Protein AF-A0A1G0R3U3-F1 (afdb_monomer)

Sequence (97 aa):
MKITVPPGVERD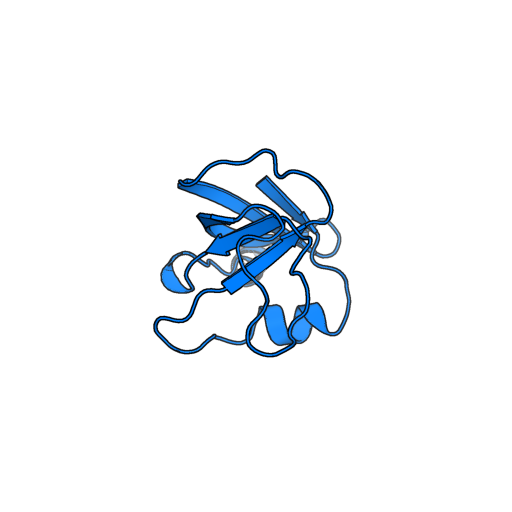HFWDEPPEGSWEFWAFRWPVKAKVGDTIYFFCSRKLIAKAIIERIDLPGKSSCERTGKYKNSWKVFWKPESFVDMRQQAEFNLNV

Radius of gyration: 14.21 Å; Cα contacts (8 Å, |Δi|>4): 161; chains: 1; bounding box: 33×25×42 Å

Structure (mmCIF, N/CA/C/O backbone):
data_AF-A0A1G0R3U3-F1
#
_entry.id   AF-A0A1G0R3U3-F1
#
loop_
_atom_site.group_PDB
_atom_site.id
_atom_site.type_symbol
_atom_site.label_atom_id
_atom_site.label_alt_id
_atom_site.label_comp_id
_atom_site.label_asym_id
_atom_site.label_entity_id
_atom_site.label_seq_id
_atom_site.pdbx_PDB_ins_code
_atom_site.Cartn_x
_atom_site.Cartn_y
_atom_site.Cartn_z
_atom_site.occupancy
_atom_site.B_iso_or_equiv
_atom_site.auth_seq_id
_atom_site.auth_comp_id
_atom_site.auth_asym_id
_atom_site.auth_atom_id
_atom_site.pdbx_PDB_model_num
ATOM 1 N N . MET A 1 1 ? -3.538 8.502 1.869 1.00 88.38 1 MET A N 1
ATOM 2 C CA . MET A 1 1 ? -4.008 7.863 0.615 1.00 88.38 1 MET A CA 1
ATOM 3 C C . MET A 1 1 ? -5.075 6.812 0.919 1.00 88.38 1 MET A C 1
ATOM 5 O O . MET A 1 1 ? -4.969 6.182 1.958 1.00 88.38 1 MET A O 1
ATOM 9 N N . LYS A 1 2 ? -6.088 6.605 0.061 1.00 88.88 2 LYS A N 1
ATOM 10 C CA . LYS A 1 2 ? -7.113 5.553 0.247 1.00 88.88 2 LYS A CA 1
ATOM 11 C C . LYS A 1 2 ? -6.975 4.464 -0.820 1.00 88.88 2 LYS A C 1
ATOM 13 O O . LYS A 1 2 ? -6.880 4.797 -1.999 1.00 88.88 2 LYS A O 1
ATOM 18 N N . ILE A 1 3 ? -7.004 3.198 -0.414 1.00 88.12 3 ILE A N 1
ATOM 19 C CA . ILE A 1 3 ? -6.993 2.022 -1.294 1.00 88.12 3 ILE A CA 1
ATOM 20 C C . ILE A 1 3 ? -8.254 1.213 -1.014 1.00 88.12 3 ILE A C 1
ATOM 22 O O . ILE A 1 3 ? -8.575 0.951 0.141 1.00 88.12 3 ILE A O 1
ATOM 26 N N . THR A 1 4 ? -8.976 0.824 -2.064 1.00 86.56 4 THR A N 1
ATOM 27 C CA . THR A 1 4 ? -10.073 -0.143 -1.935 1.00 86.56 4 THR A CA 1
ATOM 28 C C . THR A 1 4 ? -9.519 -1.525 -2.241 1.00 86.56 4 THR A C 1
ATOM 30 O O . THR A 1 4 ? -9.074 -1.757 -3.361 1.00 86.56 4 THR A O 1
ATOM 33 N N . VAL A 1 5 ? -9.540 -2.411 -1.248 1.00 83.25 5 VAL A N 1
ATOM 34 C CA . VAL A 1 5 ? -9.167 -3.820 -1.389 1.00 83.25 5 VAL A CA 1
ATOM 35 C C . VAL A 1 5 ? -10.365 -4.558 -2.001 1.00 83.25 5 VAL A C 1
ATOM 37 O O . VAL A 1 5 ? -11.440 -4.565 -1.382 1.00 83.25 5 VAL A O 1
ATOM 40 N N . PRO A 1 6 ? -10.239 -5.127 -3.215 1.00 77.00 6 PRO A N 1
ATOM 41 C CA . PRO A 1 6 ? -11.335 -5.829 -3.871 1.00 77.00 6 PRO A CA 1
ATOM 42 C C . PRO A 1 6 ? -11.786 -7.058 -3.069 1.00 77.00 6 PRO A C 1
ATOM 44 O O . PRO A 1 6 ? -10.969 -7.711 -2.418 1.00 77.00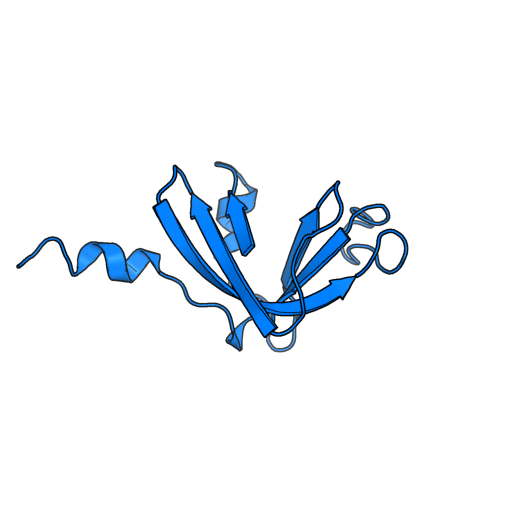 6 PRO A O 1
ATOM 47 N N . PRO A 1 7 ? -13.082 -7.411 -3.098 1.00 66.06 7 PRO A N 1
ATOM 48 C CA . PRO A 1 7 ? -13.526 -8.703 -2.590 1.00 66.06 7 PRO A CA 1
ATOM 49 C C . PRO A 1 7 ? -13.001 -9.830 -3.505 1.00 66.06 7 PRO A C 1
ATOM 51 O O . PRO A 1 7 ? -13.312 -9.837 -4.694 1.00 66.06 7 PRO A O 1
ATOM 54 N N . GLY A 1 8 ? -12.209 -10.770 -2.972 1.00 65.88 8 GLY A N 1
ATOM 55 C CA . GLY A 1 8 ? -11.660 -11.915 -3.719 1.00 65.88 8 GLY A CA 1
ATOM 56 C C . GLY A 1 8 ? -10.315 -12.418 -3.176 1.00 65.88 8 GLY A C 1
ATOM 57 O O . GLY A 1 8 ? -9.950 -12.082 -2.056 1.00 65.88 8 GLY A O 1
ATOM 58 N N . VAL A 1 9 ? -9.566 -13.173 -3.993 1.00 54.06 9 VAL A N 1
ATOM 59 C CA . VAL A 1 9 ? -8.273 -13.833 -3.661 1.00 54.06 9 VAL A CA 1
ATOM 60 C C . VAL A 1 9 ? -7.218 -12.867 -3.104 1.00 54.06 9 VAL A C 1
ATOM 62 O O . VAL A 1 9 ? -6.394 -13.231 -2.271 1.00 54.06 9 VAL A O 1
ATOM 65 N N . GLU A 1 10 ? -7.254 -11.607 -3.534 1.00 57.31 10 GLU A N 1
ATOM 66 C CA . GLU A 1 10 ? -6.365 -10.555 -3.031 1.00 57.31 10 GLU A CA 1
ATOM 67 C C . GLU A 1 10 ? -6.594 -10.284 -1.543 1.00 57.31 10 GLU A C 1
ATOM 69 O O . GLU A 1 10 ? -5.657 -9.904 -0.861 1.00 57.31 10 GLU A O 1
ATOM 74 N N . ARG A 1 11 ? -7.807 -10.525 -1.026 1.00 59.44 11 ARG A N 1
ATOM 75 C CA . ARG A 1 11 ? -8.126 -10.417 0.400 1.00 59.44 11 ARG A CA 1
ATOM 76 C C . ARG A 1 11 ? -7.506 -11.545 1.211 1.00 59.44 11 ARG A C 1
ATOM 78 O O . ARG A 1 11 ? -7.129 -11.274 2.341 1.00 59.44 11 ARG A O 1
ATOM 85 N N . ASP A 1 12 ? -7.425 -12.759 0.676 1.00 61.53 12 ASP A N 1
ATOM 86 C CA . ASP A 1 12 ? -6.920 -13.909 1.434 1.00 61.53 12 ASP A CA 1
ATOM 87 C C . ASP A 1 12 ? -5.430 -13.723 1.731 1.00 61.53 12 ASP A C 1
ATOM 89 O O . ASP A 1 12 ? -5.026 -13.800 2.884 1.00 61.53 12 ASP A O 1
ATOM 93 N N . HIS A 1 13 ? -4.654 -13.301 0.728 1.00 67.56 13 HIS A N 1
ATOM 94 C CA . HIS A 1 13 ? -3.233 -12.988 0.907 1.00 67.56 13 HIS A CA 1
ATOM 95 C C . HIS A 1 13 ? -2.952 -11.638 1.569 1.00 67.56 13 HIS A C 1
ATOM 97 O O . HIS A 1 13 ? -1.860 -11.430 2.081 1.00 67.56 13 HIS A O 1
ATOM 103 N N . PHE A 1 14 ? -3.910 -10.706 1.576 1.00 72.19 14 PHE A N 1
ATOM 104 C CA . PHE A 1 14 ? -3.723 -9.393 2.206 1.00 72.19 14 PHE A CA 1
ATOM 105 C C . PHE A 1 14 ? -3.511 -9.478 3.724 1.00 72.19 14 PHE A C 1
ATOM 107 O O . PHE A 1 14 ? -3.005 -8.533 4.324 1.00 72.19 14 PHE A O 1
ATOM 114 N N . TRP A 1 15 ? -3.935 -10.581 4.344 1.00 74.44 15 TRP A N 1
ATOM 115 C CA . TRP A 1 15 ? -3.789 -10.816 5.780 1.00 74.44 15 TRP A CA 1
ATOM 116 C C . TRP A 1 15 ? -2.657 -11.771 6.131 1.00 74.44 15 TRP A C 1
ATOM 118 O O . TRP A 1 15 ? -2.398 -11.952 7.319 1.00 74.44 15 TRP A O 1
ATOM 128 N N . ASP A 1 16 ? -2.023 -12.389 5.134 1.00 77.31 16 ASP A N 1
ATOM 129 C CA . ASP A 1 16 ? -0.889 -13.267 5.375 1.00 77.31 16 ASP A CA 1
ATOM 130 C C . ASP A 1 16 ? 0.276 -12.414 5.876 1.00 77.31 16 ASP A C 1
ATOM 132 O O . ASP A 1 16 ? 0.630 -11.404 5.264 1.00 77.31 16 ASP A O 1
ATOM 136 N N . GLU A 1 17 ? 0.865 -12.812 7.003 1.00 71.56 17 GLU A N 1
ATOM 137 C CA . GLU A 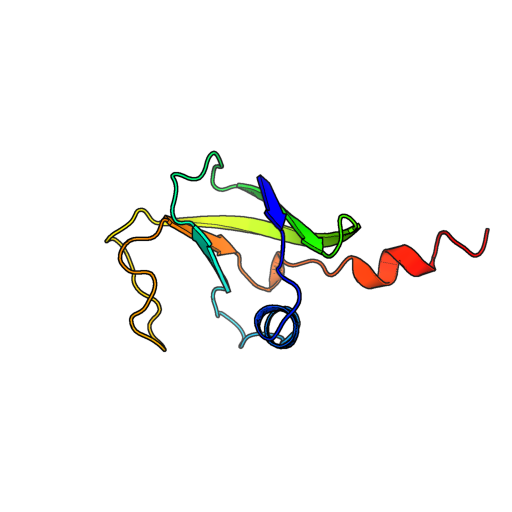1 17 ? 2.062 -12.154 7.506 1.00 71.56 17 GLU A CA 1
ATOM 138 C C . GLU A 1 17 ? 3.216 -12.448 6.541 1.00 71.56 17 GLU A C 1
ATOM 140 O O . GLU A 1 17 ? 3.563 -13.616 6.317 1.00 71.56 17 GLU A O 1
ATOM 145 N N . PRO A 1 18 ? 3.791 -11.417 5.907 1.00 74.00 18 PRO A N 1
ATOM 146 C CA . PRO A 1 18 ? 4.855 -11.636 4.955 1.00 74.00 18 PRO A CA 1
ATOM 147 C C . PRO A 1 18 ? 6.167 -11.911 5.719 1.00 74.00 18 PRO A C 1
ATOM 149 O O . PRO A 1 18 ? 6.305 -11.519 6.880 1.00 74.00 18 PRO A O 1
ATOM 152 N N . PRO A 1 19 ? 7.157 -12.583 5.103 1.00 74.44 19 PRO A N 1
ATOM 153 C CA . PRO A 1 19 ? 8.418 -12.904 5.769 1.00 74.44 19 PRO A CA 1
ATOM 154 C C . PRO A 1 19 ? 9.118 -11.664 6.340 1.00 74.44 19 PRO A C 1
ATOM 156 O O . PRO A 1 19 ? 9.047 -10.581 5.756 1.00 74.44 19 PRO A O 1
ATOM 159 N N . GLU A 1 20 ? 9.847 -11.819 7.443 1.00 71.75 20 GLU A N 1
ATOM 160 C CA . GLU A 1 20 ? 10.571 -10.709 8.070 1.00 71.75 20 GLU A CA 1
ATOM 161 C C . GLU A 1 20 ? 11.533 -10.028 7.074 1.00 71.75 20 GLU A C 1
ATOM 163 O O . GLU A 1 20 ? 12.234 -10.685 6.299 1.00 71.75 20 GLU A O 1
ATOM 168 N N . GLY A 1 21 ? 11.532 -8.691 7.050 1.00 73.00 21 GLY A N 1
ATOM 169 C CA . GLY A 1 21 ? 12.342 -7.894 6.121 1.00 73.00 21 GLY A CA 1
ATOM 170 C C . GLY A 1 21 ? 11.813 -7.819 4.681 1.00 73.00 21 GLY A C 1
ATOM 171 O O . GLY A 1 21 ? 12.434 -7.165 3.835 1.00 73.00 21 GLY A O 1
ATOM 172 N N . SER A 1 22 ? 10.672 -8.446 4.383 1.00 79.81 22 SER A N 1
ATOM 173 C CA . SER A 1 22 ? 9.997 -8.294 3.093 1.00 79.81 22 SER A CA 1
ATOM 174 C C . SER A 1 22 ? 9.323 -6.924 2.953 1.00 79.81 22 SER A C 1
ATOM 176 O O . SER A 1 22 ? 9.077 -6.207 3.922 1.00 79.81 22 SER A O 1
ATOM 178 N N . TRP A 1 23 ? 9.069 -6.526 1.708 1.00 84.00 23 TRP A N 1
ATOM 179 C CA . TRP A 1 23 ? 8.356 -5.294 1.385 1.00 84.00 23 TRP A CA 1
ATOM 180 C C . TRP A 1 23 ? 7.036 -5.657 0.732 1.00 84.00 23 TRP A C 1
ATOM 182 O O . TRP A 1 23 ? 7.021 -6.322 -0.305 1.00 84.00 23 TRP A O 1
ATOM 192 N N . GLU A 1 24 ? 5.954 -5.126 1.276 1.00 89.12 24 GLU A N 1
ATOM 193 C CA . GLU A 1 24 ? 4.636 -5.251 0.677 1.00 89.12 24 GLU A CA 1
ATOM 194 C C . GLU A 1 24 ? 4.373 -4.082 -0.263 1.00 89.12 24 GLU A C 1
ATOM 196 O O . GLU A 1 24 ? 4.928 -2.988 -0.101 1.00 89.12 24 GLU A O 1
ATOM 201 N N . PHE A 1 25 ? 3.546 -4.304 -1.288 1.00 89.81 25 PHE A N 1
ATOM 202 C CA . PHE A 1 25 ? 3.216 -3.244 -2.231 1.00 89.81 25 PHE A CA 1
ATOM 203 C C . PHE A 1 25 ? 1.815 -3.334 -2.809 1.00 89.81 25 PHE A C 1
ATOM 205 O O . PHE A 1 25 ? 1.249 -4.404 -3.011 1.00 89.81 25 PHE A O 1
ATOM 212 N N . TRP A 1 26 ? 1.305 -2.168 -3.198 1.00 89.00 26 TRP A N 1
ATOM 213 C CA . TRP A 1 26 ? 0.119 -2.050 -4.030 1.00 89.00 26 TRP A CA 1
ATOM 214 C C . TRP A 1 26 ? 0.483 -1.391 -5.354 1.00 89.00 26 TRP A C 1
ATOM 216 O O . TRP A 1 26 ? 1.140 -0.345 -5.388 1.00 89.00 26 TRP A O 1
ATOM 226 N N . ALA A 1 27 ? 0.063 -2.012 -6.455 1.00 89.00 27 ALA A N 1
ATOM 227 C CA . ALA A 1 27 ? 0.292 -1.500 -7.798 1.00 89.00 27 ALA A CA 1
ATOM 228 C C . ALA A 1 27 ? -0.896 -0.659 -8.286 1.00 89.00 27 ALA A C 1
ATOM 230 O O . ALA A 1 27 ? -2.057 -1.037 -8.143 1.00 89.00 27 ALA A O 1
ATOM 231 N N . PHE A 1 28 ? -0.600 0.469 -8.926 1.00 88.12 28 PHE A N 1
ATOM 232 C CA . PHE A 1 28 ? -1.573 1.385 -9.503 1.00 88.12 28 PHE A CA 1
ATOM 233 C C . PHE A 1 28 ? -1.310 1.573 -10.990 1.00 88.12 28 PHE A C 1
ATOM 235 O O . PHE A 1 28 ? -0.176 1.759 -11.438 1.00 88.12 28 PHE A O 1
ATOM 242 N N . ARG A 1 29 ? -2.394 1.580 -11.765 1.00 85.62 29 ARG A N 1
ATOM 243 C CA . ARG A 1 29 ? -2.354 1.917 -13.191 1.00 85.62 29 ARG A CA 1
ATOM 244 C C . ARG A 1 29 ? -2.049 3.400 -13.432 1.00 85.62 29 ARG A C 1
ATOM 246 O O . ARG A 1 29 ? -1.443 3.736 -14.442 1.00 85.62 29 ARG A O 1
ATOM 253 N N . TRP A 1 30 ? -2.470 4.272 -12.519 1.00 87.31 30 TRP A N 1
ATOM 254 C CA . TRP A 1 30 ? -2.390 5.727 -12.656 1.00 87.31 30 TRP A CA 1
ATOM 255 C C . TRP A 1 30 ? 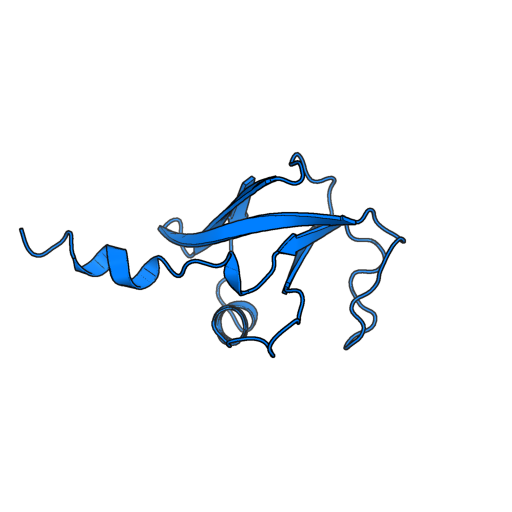-1.393 6.335 -11.663 1.00 87.31 30 TRP A C 1
ATOM 257 O O . TRP A 1 30 ? -1.111 5.701 -10.642 1.00 87.31 30 TRP A O 1
ATOM 267 N N . PRO A 1 31 ? -0.888 7.558 -11.922 1.00 86.81 31 PRO A N 1
ATOM 268 C CA . PRO A 1 31 ? -0.019 8.261 -10.989 1.00 86.81 31 PRO A CA 1
ATOM 269 C C . PRO A 1 31 ? -0.632 8.394 -9.598 1.00 86.81 31 PRO A C 1
ATOM 271 O O . PRO A 1 31 ? -1.771 8.839 -9.433 1.00 86.81 31 PRO A O 1
ATOM 274 N N . VAL A 1 32 ? 0.151 8.015 -8.592 1.00 87.25 32 VAL A N 1
ATOM 275 C CA . VA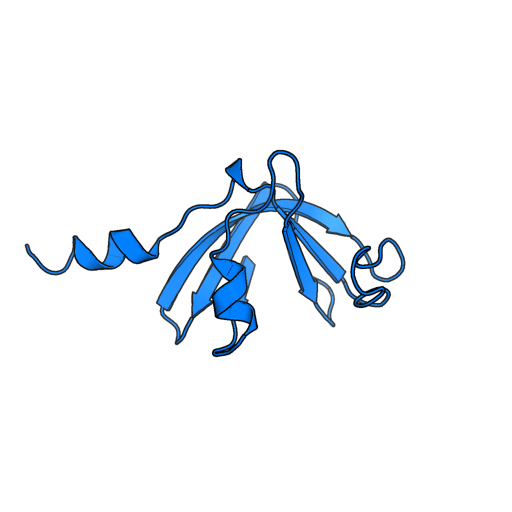L A 1 32 ? -0.257 8.080 -7.192 1.00 87.25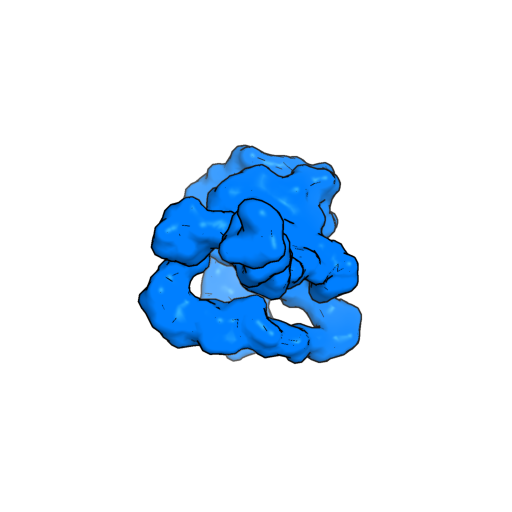 32 VAL A CA 1
ATOM 276 C C . VAL A 1 32 ? -0.030 9.494 -6.667 1.00 87.25 32 VAL A C 1
ATOM 278 O O . VAL A 1 32 ? 1.084 10.006 -6.699 1.00 87.25 32 VAL A O 1
ATOM 281 N N . LYS A 1 33 ? -1.086 10.124 -6.145 1.00 88.31 33 LYS A N 1
ATOM 282 C CA . LYS A 1 33 ? -1.003 11.411 -5.438 1.00 88.31 33 LYS A CA 1
ATOM 283 C C . LYS A 1 33 ? -0.716 11.174 -3.949 1.00 88.31 33 LYS A C 1
ATOM 285 O O . LYS A 1 33 ? -1.612 11.322 -3.121 1.00 88.31 33 LYS A O 1
ATOM 290 N N . ALA A 1 34 ? 0.498 10.729 -3.632 1.00 90.75 34 ALA A N 1
ATOM 291 C CA . ALA A 1 34 ? 0.981 10.514 -2.265 1.00 90.75 34 ALA A CA 1
ATOM 292 C C . ALA A 1 34 ? 2.505 10.696 -2.201 1.00 90.75 34 ALA A C 1
ATOM 294 O O . ALA A 1 34 ? 3.175 10.667 -3.235 1.00 90.75 34 ALA A O 1
ATOM 295 N N . LYS A 1 35 ? 3.047 10.860 -0.995 1.00 93.44 35 LYS A N 1
ATOM 296 C CA . LYS A 1 35 ? 4.492 10.939 -0.732 1.00 93.44 35 LYS A CA 1
ATOM 297 C C . LYS A 1 35 ? 4.921 9.907 0.311 1.00 93.44 35 LYS A C 1
ATOM 299 O O . LYS A 1 35 ? 4.099 9.375 1.052 1.00 93.44 35 LYS A O 1
ATOM 304 N N . VAL A 1 36 ? 6.224 9.638 0.365 1.00 94.50 36 VAL A N 1
ATOM 305 C CA . VAL A 1 36 ? 6.829 8.853 1.453 1.00 94.50 36 VAL A CA 1
ATOM 306 C C . VAL A 1 36 ? 6.507 9.519 2.796 1.00 94.50 36 VAL A C 1
ATOM 308 O O . VAL A 1 36 ? 6.528 10.746 2.902 1.00 94.50 36 VAL A O 1
ATOM 311 N N . GLY A 1 37 ? 6.156 8.705 3.789 1.00 94.19 37 GLY A N 1
ATOM 312 C CA . GLY A 1 37 ? 5.670 9.123 5.103 1.00 94.19 37 GLY A CA 1
ATOM 313 C C . GLY A 1 37 ? 4.153 9.323 5.197 1.00 94.19 37 GLY A C 1
ATOM 314 O O . GLY A 1 37 ? 3.625 9.388 6.306 1.00 94.19 37 GLY A O 1
ATOM 315 N N . ASP A 1 38 ? 3.418 9.386 4.079 1.00 95.62 38 ASP A N 1
ATOM 316 C CA . ASP A 1 38 ? 1.954 9.449 4.140 1.00 95.62 38 ASP A CA 1
ATOM 317 C C . ASP A 1 38 ? 1.360 8.116 4.624 1.00 95.62 38 ASP A C 1
ATOM 319 O O . ASP A 1 38 ? 1.877 7.034 4.351 1.00 95.62 38 ASP A O 1
ATOM 323 N N . THR A 1 39 ? 0.197 8.180 5.275 1.00 94.94 39 THR A N 1
ATOM 324 C CA . THR A 1 39 ? -0.569 6.985 5.654 1.00 94.94 39 THR A CA 1
ATOM 325 C C . THR A 1 39 ? -1.424 6.470 4.494 1.00 94.94 39 THR A C 1
ATOM 327 O O . THR A 1 39 ? -2.186 7.217 3.864 1.00 94.94 39 THR A O 1
ATOM 330 N N . ILE A 1 40 ? -1.351 5.167 4.247 1.00 93.25 40 ILE A N 1
ATOM 331 C CA . ILE A 1 40 ? -2.263 4.387 3.416 1.00 93.25 40 ILE A CA 1
ATOM 332 C C . ILE A 1 40 ? -3.424 3.914 4.290 1.00 93.25 40 ILE A C 1
ATOM 334 O O . ILE A 1 40 ? -3.207 3.353 5.356 1.00 93.25 40 ILE A O 1
ATOM 338 N N . TYR A 1 41 ? -4.652 4.111 3.825 1.00 93.00 41 TYR A N 1
ATOM 339 C CA . TYR A 1 41 ? -5.870 3.618 4.459 1.00 93.00 41 TYR A CA 1
ATOM 340 C C . TYR A 1 41 ? -6.523 2.588 3.542 1.00 93.00 41 TYR A C 1
ATOM 342 O O . TYR A 1 41 ? -6.909 2.925 2.417 1.00 93.00 41 TYR A O 1
ATOM 350 N N . PHE A 1 42 ? -6.651 1.352 4.015 1.00 90.81 42 PHE A N 1
ATOM 351 C CA . PHE A 1 42 ? -7.229 0.244 3.262 1.00 90.81 42 PHE A CA 1
ATOM 352 C C . PHE A 1 42 ? -8.701 0.075 3.618 1.00 90.81 42 PHE A C 1
ATOM 354 O O . PHE A 1 42 ? -9.059 -0.048 4.789 1.00 90.81 42 PHE A O 1
ATOM 361 N N . PHE A 1 43 ? -9.558 0.053 2.603 1.00 88.50 43 PHE A N 1
ATOM 362 C CA . PHE A 1 43 ? -10.998 -0.093 2.749 1.00 88.50 43 PHE A CA 1
ATOM 363 C C . PHE A 1 43 ? -11.480 -1.386 2.098 1.00 88.50 43 PHE A C 1
ATOM 365 O O . PHE A 1 43 ? -11.099 -1.684 0.970 1.00 88.50 43 PHE A O 1
ATOM 372 N N . CYS A 1 44 ? -12.391 -2.100 2.753 1.00 85.88 44 CYS A N 1
ATOM 373 C CA . CYS A 1 44 ? -13.138 -3.211 2.166 1.00 85.88 44 CYS A CA 1
ATOM 374 C C . CYS A 1 44 ? -14.628 -2.998 2.432 1.00 85.88 44 CYS A C 1
ATOM 376 O O . CYS A 1 44 ? -15.022 -2.681 3.554 1.00 85.88 44 CYS A O 1
ATOM 378 N N . SER A 1 45 ? -15.464 -3.096 1.394 1.00 84.06 45 SER A N 1
ATOM 379 C CA . SER A 1 45 ? -16.905 -2.800 1.486 1.00 84.06 45 SER A CA 1
ATOM 380 C C . SER A 1 45 ? -17.201 -1.465 2.189 1.00 84.06 45 SER A C 1
ATOM 382 O O . SER A 1 45 ? -18.102 -1.367 3.018 1.00 84.06 45 SER A O 1
ATOM 384 N N . ARG A 1 46 ? -16.407 -0.430 1.866 1.00 83.31 46 ARG A N 1
ATOM 385 C CA . ARG A 1 46 ? -16.442 0.928 2.456 1.00 83.31 46 ARG A CA 1
ATOM 386 C C . ARG A 1 46 ? -16.065 1.023 3.943 1.00 83.31 46 ARG A C 1
ATOM 388 O O . ARG A 1 46 ? -16.066 2.127 4.478 1.00 83.31 46 ARG A O 1
ATOM 395 N N . LYS A 1 47 ? -15.691 -0.076 4.600 1.00 85.06 47 LYS A N 1
ATOM 396 C CA . LYS A 1 47 ? -15.170 -0.077 5.973 1.00 85.06 47 LYS A CA 1
ATOM 397 C C . LYS A 1 47 ? -13.652 0.034 5.954 1.00 85.06 47 LYS A C 1
ATOM 399 O O . LYS A 1 47 ? -13.009 -0.629 5.145 1.00 85.06 47 LYS A O 1
ATOM 404 N N . LEU A 1 48 ? -13.091 0.869 6.826 1.00 88.38 48 LEU A N 1
ATOM 405 C CA . LEU A 1 48 ? -11.648 0.910 7.061 1.00 88.38 48 LEU A CA 1
ATOM 406 C C . LEU A 1 48 ? -11.234 -0.400 7.739 1.00 88.38 48 LEU A C 1
ATOM 408 O O . LEU A 1 48 ? -11.830 -0.775 8.744 1.00 88.38 48 LEU A O 1
ATOM 412 N N . ILE A 1 49 ? -10.253 -1.094 7.170 1.00 89.06 49 ILE A N 1
ATOM 413 C CA . ILE A 1 49 ? -9.833 -2.425 7.630 1.00 89.06 49 ILE A CA 1
ATOM 414 C C . ILE A 1 49 ? -8.361 -2.486 8.034 1.00 89.06 49 ILE A C 1
ATOM 416 O O . ILE A 1 49 ? -8.004 -3.326 8.848 1.00 89.06 49 ILE A O 1
ATOM 420 N N . ALA A 1 50 ? -7.515 -1.604 7.503 1.00 91.38 50 ALA A N 1
ATOM 421 C CA . ALA A 1 50 ? -6.108 -1.526 7.873 1.00 91.38 50 ALA A CA 1
ATOM 422 C C . ALA A 1 50 ? -5.521 -0.153 7.530 1.00 91.38 50 ALA A C 1
ATOM 424 O O . ALA A 1 50 ? -6.098 0.617 6.748 1.00 91.38 50 ALA A O 1
ATOM 425 N N . LYS A 1 51 ? -4.337 0.128 8.070 1.00 94.12 51 LYS A N 1
ATOM 426 C CA . LYS A 1 51 ? -3.499 1.261 7.664 1.00 94.12 51 LYS A CA 1
ATOM 427 C C . LYS A 1 51 ? -2.026 0.860 7.592 1.00 94.12 51 LYS A C 1
ATOM 429 O O . LYS A 1 51 ? -1.617 -0.051 8.294 1.00 94.12 51 LYS A O 1
ATOM 434 N N . ALA A 1 52 ? -1.247 1.553 6.769 1.00 94.00 52 ALA A N 1
ATOM 435 C CA . ALA A 1 52 ? 0.210 1.396 6.693 1.00 94.00 52 ALA A CA 1
ATOM 436 C C . ALA A 1 52 ? 0.890 2.731 6.365 1.00 94.00 52 ALA A C 1
ATOM 438 O O . ALA A 1 52 ? 0.212 3.674 5.948 1.00 94.00 52 ALA A O 1
ATOM 439 N N . ILE A 1 53 ? 2.209 2.831 6.531 1.00 95.06 53 ILE A N 1
ATOM 440 C CA . ILE A 1 53 ? 2.979 4.029 6.164 1.00 95.06 53 ILE A CA 1
ATOM 441 C C . ILE A 1 53 ? 3.695 3.794 4.836 1.00 95.06 53 ILE A C 1
ATOM 443 O O . ILE A 1 53 ? 4.270 2.735 4.604 1.00 95.06 53 ILE A O 1
ATOM 447 N N . ILE A 1 54 ? 3.643 4.782 3.939 1.00 94.62 54 ILE A N 1
ATOM 448 C CA . ILE A 1 54 ? 4.376 4.718 2.675 1.00 94.62 54 ILE A CA 1
ATOM 449 C C . ILE A 1 54 ? 5.868 4.867 2.957 1.00 94.62 54 ILE A C 1
ATOM 451 O O . ILE A 1 54 ? 6.318 5.934 3.365 1.00 94.62 54 ILE A O 1
ATOM 455 N N . GLU A 1 55 ? 6.635 3.834 2.637 1.00 94.19 55 GLU A N 1
ATOM 456 C CA . GLU A 1 55 ? 8.094 3.803 2.801 1.00 94.19 55 GLU A CA 1
ATOM 457 C C . GLU A 1 55 ? 8.813 4.058 1.470 1.00 94.19 55 GLU A C 1
ATOM 459 O O . GLU A 1 55 ? 9.901 4.629 1.421 1.00 94.19 55 GLU A O 1
ATOM 464 N N . ARG A 1 56 ? 8.190 3.676 0.348 1.00 93.50 56 ARG A N 1
ATOM 465 C CA . ARG A 1 56 ? 8.744 3.901 -0.994 1.00 93.50 56 ARG A CA 1
ATOM 466 C C . ARG A 1 56 ? 7.647 4.024 -2.038 1.00 93.50 56 ARG A C 1
ATOM 468 O O . ARG A 1 56 ? 6.629 3.341 -1.974 1.00 93.50 56 ARG A O 1
ATOM 475 N N . ILE A 1 57 ? 7.898 4.851 -3.049 1.00 92.25 57 ILE A N 1
ATOM 476 C CA . ILE A 1 57 ? 7.082 4.919 -4.261 1.00 92.25 57 ILE A CA 1
ATOM 477 C C . ILE A 1 57 ? 7.989 4.676 -5.464 1.00 92.25 57 ILE A C 1
ATOM 479 O O . ILE A 1 57 ? 8.987 5.375 -5.648 1.00 92.25 57 ILE A O 1
ATOM 483 N N . ASP A 1 58 ? 7.631 3.700 -6.290 1.00 92.75 58 ASP A N 1
ATOM 484 C CA . ASP A 1 58 ? 8.288 3.464 -7.570 1.00 92.75 58 ASP A CA 1
ATOM 485 C C . ASP A 1 58 ? 7.406 3.899 -8.735 1.00 92.75 58 ASP A C 1
ATOM 487 O O . ASP A 1 58 ? 6.205 3.618 -8.789 1.00 92.75 58 ASP A O 1
ATOM 491 N N . LEU A 1 59 ? 8.056 4.543 -9.702 1.00 90.00 59 LEU A N 1
ATOM 492 C CA . LEU A 1 59 ? 7.482 4.880 -10.996 1.00 90.00 59 LEU A CA 1
ATOM 493 C C . LEU A 1 59 ? 7.329 3.616 -11.866 1.00 90.00 59 LEU A C 1
ATOM 495 O O . LEU A 1 59 ? 8.091 2.654 -11.698 1.00 90.00 59 LEU A O 1
ATOM 499 N N . PRO A 1 60 ? 6.406 3.618 -12.844 1.00 89.12 60 PRO A N 1
ATOM 500 C CA . PRO A 1 60 ? 6.364 2.605 -13.891 1.00 89.12 60 PRO A CA 1
ATOM 501 C C . PRO A 1 60 ? 7.742 2.412 -14.538 1.00 89.12 60 PRO A C 1
ATOM 503 O O . PRO A 1 60 ? 8.448 3.374 -14.822 1.00 89.12 60 PRO A O 1
ATOM 506 N N . GLY A 1 61 ? 8.128 1.160 -14.761 1.00 83.31 61 GLY A N 1
ATOM 507 C CA . GLY A 1 61 ? 9.401 0.764 -15.360 1.00 83.31 61 GLY A CA 1
ATOM 508 C C . GLY A 1 61 ? 10.560 0.612 -14.373 1.00 83.31 61 GLY A C 1
ATOM 509 O O . GLY A 1 61 ? 11.527 -0.062 -14.712 1.00 83.31 61 GLY A O 1
ATOM 510 N N . LYS A 1 62 ? 10.462 1.163 -13.153 1.00 83.19 62 LYS A N 1
ATOM 511 C CA . LYS A 1 62 ? 11.552 1.132 -12.159 1.00 83.19 62 LYS A CA 1
ATOM 512 C C . LYS A 1 62 ? 11.722 -0.226 -11.470 1.00 83.19 62 LYS A C 1
ATOM 514 O O . LYS A 1 62 ? 12.829 -0.594 -11.100 1.00 83.19 62 LYS A O 1
ATOM 519 N N . SER A 1 63 ? 10.632 -0.970 -11.306 1.00 78.62 63 SER A N 1
ATOM 520 C CA . SER A 1 63 ? 10.624 -2.296 -10.677 1.00 78.62 63 SER A CA 1
ATOM 521 C C . SER A 1 63 ? 9.558 -3.198 -11.307 1.00 78.62 63 SER A C 1
ATOM 523 O O . SER A 1 63 ? 8.623 -2.719 -11.955 1.00 78.62 63 SER A O 1
ATOM 525 N N . SER A 1 64 ? 9.657 -4.508 -11.107 1.00 76.31 64 SER A N 1
ATOM 526 C CA . SER A 1 64 ? 8.615 -5.498 -11.424 1.00 76.31 64 SER A CA 1
ATOM 527 C C . SER A 1 64 ? 8.424 -6.420 -10.226 1.00 76.31 64 SER A C 1
ATOM 529 O O . SER A 1 64 ? 9.344 -6.577 -9.433 1.00 76.31 64 SER A O 1
ATOM 531 N N . CYS A 1 65 ? 7.243 -7.023 -10.075 1.00 70.50 65 CYS A N 1
ATOM 532 C CA . CYS A 1 65 ? 7.045 -8.039 -9.042 1.00 70.50 65 CYS A CA 1
ATOM 533 C C . CYS A 1 65 ? 7.964 -9.233 -9.330 1.00 70.50 65 CYS A C 1
ATOM 535 O O . CYS A 1 65 ? 7.783 -9.891 -10.352 1.00 70.50 65 CYS A O 1
ATOM 537 N N . GLU A 1 66 ? 8.926 -9.519 -8.452 1.00 66.94 66 GLU A N 1
ATOM 538 C CA . GLU A 1 66 ? 9.939 -10.566 -8.667 1.00 66.94 66 GLU A CA 1
ATOM 539 C C . GLU A 1 66 ? 9.315 -11.955 -8.850 1.00 66.94 66 GLU A C 1
ATOM 541 O O . GLU A 1 66 ? 9.744 -12.724 -9.704 1.00 66.94 66 GLU A O 1
ATOM 546 N N . ARG A 1 67 ? 8.222 -12.241 -8.128 1.00 66.19 67 ARG A N 1
ATOM 547 C CA . ARG A 1 67 ? 7.538 -13.542 -8.169 1.00 66.19 67 ARG A CA 1
ATOM 548 C C . ARG A 1 67 ? 6.756 -13.798 -9.460 1.00 66.19 67 ARG A C 1
ATOM 550 O O . ARG A 1 67 ? 6.557 -14.945 -9.837 1.00 66.19 67 ARG A O 1
ATOM 557 N N . THR A 1 68 ? 6.241 -12.754 -10.110 1.00 67.31 68 THR A N 1
ATOM 558 C CA . THR A 1 68 ? 5.297 -12.912 -11.239 1.00 67.31 68 THR A CA 1
ATOM 559 C C . THR A 1 68 ? 5.727 -12.204 -12.520 1.00 67.31 68 THR A C 1
ATOM 561 O O . THR A 1 68 ? 5.081 -12.375 -13.551 1.00 67.31 68 THR A O 1
ATOM 564 N N . GLY A 1 69 ? 6.746 -11.345 -12.466 1.00 66.56 69 GLY A N 1
ATOM 565 C CA . GLY A 1 69 ? 7.119 -10.424 -13.544 1.00 66.56 69 GLY A CA 1
ATOM 566 C C . GLY A 1 69 ? 6.076 -9.332 -13.839 1.00 66.56 69 GLY A C 1
ATOM 567 O O . GLY A 1 69 ? 6.308 -8.466 -14.685 1.00 66.56 69 GLY A O 1
ATOM 568 N N . LYS A 1 70 ? 4.922 -9.337 -13.155 1.00 73.50 70 LYS A N 1
ATOM 569 C CA . LYS A 1 70 ? 3.806 -8.413 -13.404 1.00 73.50 70 LYS A CA 1
ATOM 570 C C . LYS A 1 70 ? 4.064 -7.029 -12.793 1.00 73.50 70 LYS A C 1
ATOM 572 O O . LYS A 1 70 ? 4.989 -6.818 -12.008 1.00 73.50 70 LYS A O 1
ATOM 577 N N . TYR A 1 71 ? 3.227 -6.064 -13.181 1.00 79.62 71 TYR A N 1
ATOM 578 C CA . TYR A 1 71 ? 3.233 -4.676 -12.686 1.00 79.62 71 TYR A CA 1
ATOM 579 C C . TYR A 1 71 ? 4.477 -3.847 -13.038 1.00 79.62 71 TYR A C 1
ATOM 581 O O . TYR A 1 71 ? 4.734 -2.818 -12.412 1.00 79.62 71 TYR A O 1
ATOM 589 N N . LYS A 1 72 ? 5.236 -4.246 -14.069 1.00 80.94 72 LYS A N 1
ATOM 590 C CA . LYS A 1 72 ? 6.358 -3.447 -14.587 1.00 80.94 72 LYS A CA 1
ATOM 591 C C . LYS A 1 72 ? 5.908 -2.041 -14.995 1.00 80.94 72 LYS A C 1
ATOM 593 O O . LYS A 1 72 ? 6.544 -1.069 -14.620 1.00 80.94 72 LYS A O 1
ATOM 598 N N . ASN A 1 73 ? 4.761 -1.917 -15.664 1.00 84.94 73 ASN A N 1
ATOM 599 C CA . ASN A 1 73 ? 4.220 -0.638 -16.148 1.00 84.94 73 ASN A CA 1
ATOM 600 C C . ASN A 1 73 ? 3.246 0.023 -15.156 1.00 84.94 73 ASN A C 1
ATOM 602 O O . ASN A 1 73 ? 2.313 0.713 -15.559 1.00 84.94 73 ASN A O 1
ATOM 606 N N . SER A 1 74 ? 3.430 -0.215 -13.859 1.00 88.38 74 SER A N 1
ATOM 607 C CA . SER A 1 74 ? 2.550 0.298 -12.809 1.00 88.38 74 SER A CA 1
ATOM 608 C C . SER A 1 74 ? 3.344 1.085 -11.781 1.00 88.38 74 SER A C 1
ATOM 610 O O . SER A 1 74 ? 4.482 0.738 -11.455 1.00 88.38 74 SER A O 1
ATOM 612 N N . TRP A 1 75 ? 2.709 2.125 -11.251 1.00 90.25 75 TRP A N 1
ATOM 613 C CA . TRP A 1 75 ? 3.172 2.794 -10.044 1.00 90.25 75 TRP A CA 1
ATOM 614 C C . TRP A 1 75 ? 3.066 1.814 -8.887 1.00 90.25 75 TRP A C 1
ATOM 616 O O . TRP A 1 75 ? 2.083 1.081 -8.809 1.00 90.25 75 TRP A O 1
ATOM 626 N N . LYS A 1 76 ? 4.048 1.785 -7.993 1.00 90.50 76 LYS A N 1
ATOM 627 C CA . LYS A 1 76 ? 3.999 0.910 -6.819 1.00 90.50 76 LYS A CA 1
ATOM 628 C C . LYS A 1 76 ? 4.218 1.726 -5.571 1.00 90.50 76 LYS A C 1
ATOM 630 O O . LYS A 1 76 ? 5.162 2.507 -5.499 1.00 90.50 76 LYS A O 1
ATOM 635 N N . VAL A 1 77 ? 3.337 1.529 -4.607 1.00 92.12 77 VAL A N 1
ATOM 636 C CA . VAL A 1 77 ? 3.473 2.082 -3.266 1.00 92.12 77 VAL A CA 1
ATOM 637 C C . VAL A 1 77 ? 3.853 0.931 -2.370 1.00 92.12 77 VAL A C 1
ATOM 639 O O . VAL A 1 77 ? 3.117 -0.052 -2.325 1.00 92.12 77 VAL A O 1
ATOM 642 N N . PHE A 1 78 ? 4.984 1.060 -1.694 1.00 92.69 78 PHE A N 1
ATOM 643 C CA . PHE A 1 78 ? 5.471 0.048 -0.781 1.00 92.69 78 PHE A CA 1
ATOM 644 C C . PHE A 1 78 ? 5.353 0.509 0.663 1.00 92.69 78 PHE A C 1
ATOM 646 O O . PHE A 1 78 ? 5.551 1.690 0.970 1.00 92.69 78 PHE A O 1
ATOM 653 N N . TRP A 1 79 ? 5.102 -0.456 1.532 1.00 92.62 79 TRP A N 1
ATOM 654 C CA . TRP A 1 79 ? 5.184 -0.321 2.976 1.00 92.62 79 TRP A CA 1
ATOM 655 C C . TRP A 1 79 ? 5.952 -1.511 3.535 1.00 92.62 79 TRP A C 1
ATOM 657 O O . TRP A 1 79 ? 6.083 -2.550 2.881 1.00 92.62 79 TRP A O 1
ATOM 667 N N . LYS A 1 80 ? 6.465 -1.351 4.751 1.00 90.19 80 LYS A N 1
ATOM 668 C CA . LYS A 1 80 ? 7.012 -2.482 5.487 1.00 90.19 80 LYS A CA 1
ATOM 669 C C . LYS A 1 80 ? 5.953 -3.100 6.404 1.00 90.19 80 LYS A C 1
ATOM 671 O O . LYS A 1 80 ? 5.065 -2.358 6.857 1.00 90.19 80 LYS A O 1
ATOM 676 N N . PRO A 1 81 ? 6.047 -4.405 6.705 1.00 88.38 81 PRO A N 1
ATOM 677 C CA . PRO A 1 81 ? 5.109 -5.099 7.584 1.00 88.38 81 PRO A CA 1
ATOM 678 C C . PRO A 1 81 ? 4.987 -4.439 8.961 1.00 88.38 81 PRO A C 1
ATOM 680 O O . PRO A 1 81 ? 3.884 -4.321 9.478 1.00 88.38 81 PRO A O 1
ATOM 683 N N . GLU A 1 82 ? 6.072 -3.879 9.507 1.00 89.69 82 GLU A N 1
ATOM 684 C CA . GLU A 1 82 ? 6.059 -3.265 10.846 1.00 89.69 82 GLU A CA 1
ATOM 685 C C . GLU A 1 82 ? 5.229 -1.972 10.907 1.00 89.69 82 GLU A C 1
ATOM 687 O O . GLU A 1 82 ? 4.810 -1.538 11.978 1.00 89.69 82 GLU A O 1
ATOM 692 N N . SER A 1 83 ? 4.976 -1.340 9.757 1.00 90.50 83 SER A N 1
ATOM 693 C CA . SER A 1 83 ? 4.107 -0.161 9.664 1.00 90.50 83 SER A CA 1
ATOM 694 C C . SER A 1 83 ? 2.626 -0.516 9.493 1.00 90.50 83 SER A C 1
ATOM 696 O O . SER A 1 83 ? 1.771 0.372 9.574 1.00 90.50 83 SER A O 1
ATOM 698 N N . PHE A 1 84 ? 2.319 -1.786 9.207 1.00 90.38 84 PHE A N 1
ATOM 699 C CA . PHE A 1 84 ? 0.970 -2.254 8.927 1.00 90.38 84 PHE A CA 1
ATOM 700 C C . PHE A 1 84 ? 0.197 -2.479 10.227 1.00 90.38 84 PHE A C 1
ATOM 702 O O . PHE A 1 84 ? 0.655 -3.144 11.150 1.00 90.38 84 PHE A O 1
ATOM 709 N N . VAL A 1 85 ? -1.011 -1.927 10.295 1.00 90.25 85 VAL A N 1
ATOM 710 C CA . VAL A 1 85 ?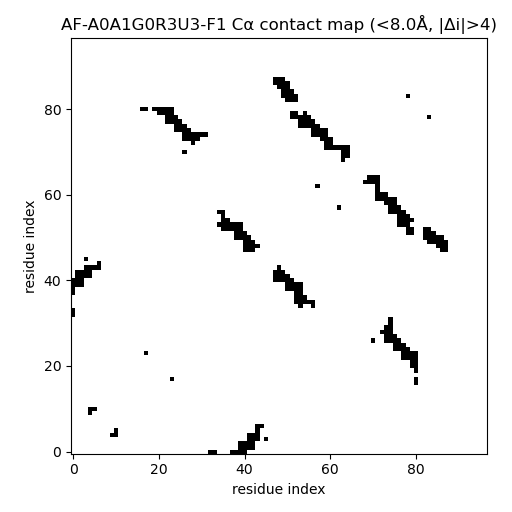 -1.902 -2.051 11.449 1.00 90.25 85 VAL A CA 1
ATOM 711 C C . VAL A 1 85 ? -3.243 -2.590 10.979 1.00 90.25 85 VAL A C 1
ATOM 713 O O . VAL A 1 85 ? -3.969 -1.907 10.247 1.00 90.25 85 VAL A O 1
ATOM 716 N N . ASP A 1 86 ? -3.585 -3.793 11.441 1.00 88.38 86 ASP A N 1
ATOM 717 C CA . ASP A 1 86 ? -4.908 -4.386 11.266 1.00 88.38 86 ASP A CA 1
ATOM 718 C C . ASP A 1 86 ? -5.930 -3.660 12.153 1.00 88.38 86 ASP A C 1
ATOM 720 O O . ASP A 1 86 ? -5.805 -3.602 13.376 1.00 88.38 86 ASP A O 1
ATOM 724 N N . MET A 1 87 ? -6.949 -3.075 11.524 1.00 86.69 87 MET A N 1
ATOM 725 C CA . MET A 1 87 ? -8.005 -2.322 12.203 1.00 86.69 87 MET A CA 1
ATOM 726 C C . MET A 1 87 ? -9.321 -3.100 12.292 1.00 86.69 87 MET A C 1
ATOM 728 O O . MET A 1 87 ? -10.299 -2.576 12.827 1.00 86.69 87 MET A O 1
ATOM 732 N N . ARG A 1 88 ? -9.375 -4.350 11.809 1.00 79.75 88 ARG A N 1
ATOM 733 C CA . ARG A 1 88 ? -10.583 -5.189 11.884 1.00 79.75 88 ARG A CA 1
ATOM 734 C C . ARG A 1 88 ? -10.999 -5.458 13.329 1.00 79.75 88 ARG A C 1
ATOM 736 O O . ARG A 1 88 ? -12.184 -5.390 13.631 1.00 79.75 88 ARG A O 1
ATOM 743 N N . GLN A 1 89 ? -10.031 -5.674 14.221 1.00 63.09 89 GLN A N 1
ATOM 744 C CA . GLN A 1 89 ? -10.289 -5.966 15.638 1.00 63.09 89 GLN A CA 1
ATOM 745 C C . GLN A 1 89 ? -10.797 -4.745 16.429 1.00 63.09 89 GLN A C 1
ATOM 747 O O . GLN A 1 89 ? -11.476 -4.896 17.438 1.00 63.09 89 GLN A O 1
ATOM 752 N N . GLN A 1 90 ? -10.542 -3.517 15.961 1.00 54.72 90 GLN A N 1
ATOM 753 C CA . GLN A 1 90 ? -11.044 -2.305 16.626 1.00 54.72 90 GLN A CA 1
ATOM 754 C C . GLN A 1 90 ? -12.535 -2.044 16.363 1.00 54.72 90 GLN A C 1
ATOM 756 O O . GLN A 1 90 ? -13.160 -1.282 17.098 1.00 54.72 90 GLN A O 1
ATOM 761 N N . ALA A 1 91 ? -13.125 -2.667 15.336 1.00 50.62 91 ALA A N 1
ATOM 762 C CA . ALA A 1 91 ? -14.541 -2.493 15.018 1.00 50.62 91 ALA A CA 1
ATOM 763 C C . ALA A 1 91 ? -15.480 -3.228 15.996 1.00 50.62 91 ALA A C 1
ATOM 765 O O . ALA A 1 91 ? -16.650 -2.864 16.088 1.00 50.62 91 ALA A O 1
ATOM 766 N N . GLU A 1 92 ? -14.980 -4.222 16.735 1.00 46.69 92 GLU A N 1
ATOM 767 C CA . GLU A 1 92 ? -15.783 -5.021 17.674 1.00 46.69 92 GLU A CA 1
ATOM 768 C C . GLU A 1 92 ? -15.861 -4.401 19.078 1.00 46.69 92 GLU A C 1
ATOM 770 O O . GLU A 1 92 ? -16.836 -4.617 19.793 1.00 46.69 92 GLU A O 1
ATOM 775 N N . PHE A 1 93 ? -14.903 -3.549 19.459 1.00 45.78 93 PHE A N 1
ATOM 776 C CA . PHE A 1 93 ? -14.889 -2.908 20.781 1.00 45.78 93 PHE A CA 1
ATOM 777 C C . PHE A 1 93 ? -15.893 -1.753 20.943 1.00 45.78 93 PHE A C 1
ATOM 779 O O . PHE A 1 93 ? -16.263 -1.427 22.065 1.00 45.78 93 PHE A O 1
ATOM 786 N N . ASN A 1 94 ? -16.377 -1.155 19.849 1.00 42.75 94 ASN A N 1
ATOM 787 C CA . ASN A 1 94 ? -17.283 0.005 19.894 1.00 42.75 94 ASN A CA 1
ATOM 788 C C . ASN A 1 94 ? -18.779 -0.352 19.798 1.00 42.75 94 ASN A C 1
ATOM 790 O O . ASN A 1 94 ? -19.604 0.541 19.623 1.00 42.75 94 ASN A O 1
ATOM 794 N N . LEU A 1 95 ? -19.138 -1.636 19.882 1.00 44.84 95 LEU A N 1
ATOM 795 C CA . LEU A 1 95 ? -20.536 -2.097 19.871 1.00 44.84 95 LEU A CA 1
ATOM 796 C C . LEU A 1 95 ? -21.026 -2.615 21.235 1.00 44.84 95 LEU A C 1
ATOM 798 O O . LEU A 1 95 ? -22.176 -3.027 21.333 1.00 44.84 95 LEU A O 1
ATOM 802 N N . ASN A 1 96 ? -20.184 -2.570 22.274 1.00 41.22 96 ASN A N 1
ATOM 803 C CA . ASN A 1 96 ? -20.495 -3.065 23.623 1.00 41.22 96 ASN A CA 1
ATOM 804 C C . ASN A 1 96 ? -20.425 -1.972 24.714 1.00 41.22 96 ASN A C 1
ATOM 806 O O . ASN A 1 96 ? -20.150 -2.293 25.870 1.00 41.22 96 ASN A O 1
ATOM 810 N N . VAL A 1 97 ? -20.660 -0.699 24.370 1.00 40.31 97 VAL A N 1
ATOM 811 C CA . VAL A 1 97 ? -20.796 0.402 25.348 1.00 40.31 97 VAL A CA 1
ATOM 812 C C . VAL A 1 97 ? -22.150 1.074 25.195 1.00 40.31 97 VAL A C 1
ATOM 814 O O . VAL A 1 97 ? -22.506 1.384 24.036 1.00 40.31 97 VAL A O 1
#

Mean predicted aligned error: 7.45 Å

Solvent-accessible surface area (backbone a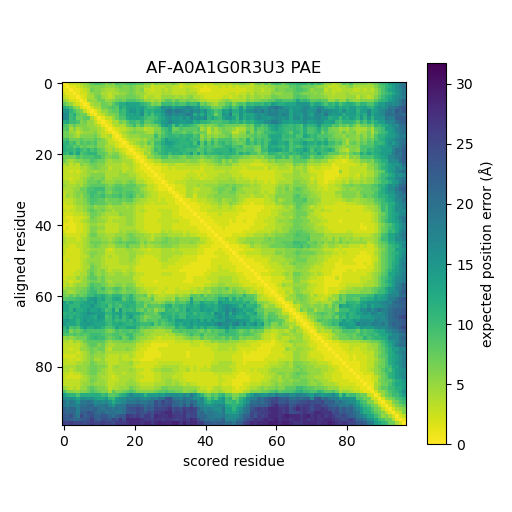toms only — not comparable to full-atom values): 5839 Å² total; per-residue (Å²): 82,83,44,78,54,63,93,55,75,70,48,66,59,67,70,53,83,71,64,89,92,49,76,47,72,50,77,32,88,57,90,73,91,74,55,71,72,40,52,37,36,33,24,46,97,88,38,75,37,33,36,32,38,29,69,42,76,43,56,54,69,75,52,52,42,85,92,73,64,45,60,30,79,16,26,33,45,25,27,46,66,91,50,50,43,80,38,60,73,62,65,65,68,75,75,78,120

Secondary structure (DSSP, 8-state):
-EEEPPSSHHHHHHTSPPPTT--EEEEESS-----TTPEEEEEETTEEEEEEE--EEE-TTS---TTT---TTSEEEEE-GGG-EE-TGGGT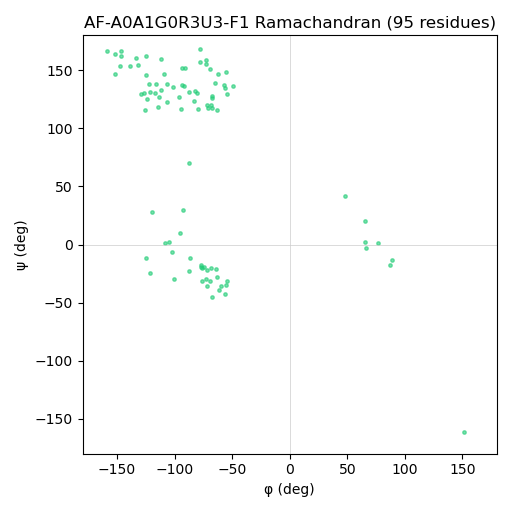GGG--

Foldseek 3Di:
DEDEQDPDPSVVCVPDQDDPPDKDKDWALDDDPDDFQDKYFYDYPNDTFKIFGFHDKDAQQRDADPVPRPRNRTIMTIGHSVRMDTCNVVVVVVVPD

Nearest PDB structures (foldseek):
  1v47-assembly1_B  TM=6.596E-01  e=7.117E-02  Thermus thermophilus
  1v47-assembly1_A  TM=6.648E-01  e=8.102E-02  Thermus thermophilus
  8a8d-assembly1_A  TM=6.220E-01  e=1.452E-01  Methanothermococcus thermolithotrophicus DSM 2095
  8a8g-assembly1_A-2  TM=6.120E-01  e=1.653E-01  Methanothermococcus thermolithotrophicus DSM 2095
  2dp9-assembly1_A-2  TM=4.454E-01  e=1.120E-01  Thermus thermophilus HB8

pLDDT: mean 80.32, std 14.26, range [40.31, 95.62]